Protein AF-A0ABF7RPR4-F1 (afdb_monomer_lite)

Structure (mmCIF, N/CA/C/O backbone):
data_AF-A0ABF7RPR4-F1
#
_entry.id   AF-A0ABF7RPR4-F1
#
loop_
_atom_site.group_PDB
_atom_site.id
_atom_site.type_symbol
_atom_site.label_atom_id
_atom_site.label_alt_id
_atom_site.label_comp_id
_atom_site.label_asym_id
_atom_site.label_entity_id
_atom_site.label_seq_id
_atom_site.pdbx_PDB_ins_code
_atom_site.Cartn_x
_atom_site.Cartn_y
_atom_site.Cartn_z
_atom_site.occupancy
_atom_site.B_iso_or_equiv
_atom_site.auth_seq_id
_atom_site.auth_comp_id
_atom_site.auth_asym_id
_atom_site.auth_atom_id
_atom_site.pdbx_PDB_model_num
ATOM 1 N N . MET A 1 1 ? -19.598 9.857 16.614 1.00 54.38 1 MET A N 1
ATOM 2 C CA . MET A 1 1 ? -19.803 9.428 15.206 1.00 54.38 1 MET A CA 1
ATOM 3 C C . MET A 1 1 ? -20.242 7.973 15.230 1.00 54.38 1 MET A C 1
ATOM 5 O O . MET A 1 1 ? -19.763 7.246 16.088 1.00 54.38 1 MET A O 1
ATOM 9 N N . GLY A 1 2 ? -21.170 7.541 14.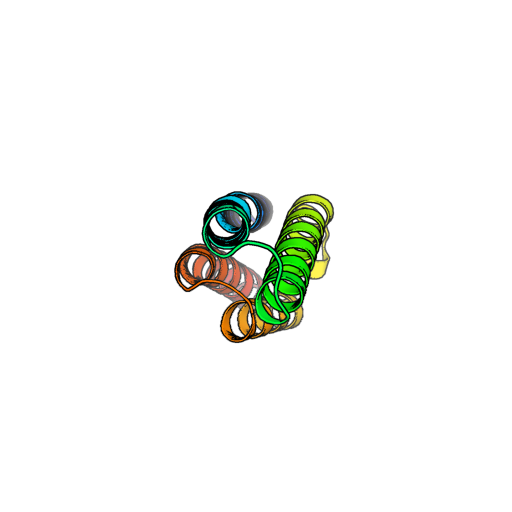373 1.00 65.50 2 GLY A N 1
ATOM 10 C CA . GLY A 1 2 ? -21.633 6.151 14.400 1.00 65.50 2 GLY A CA 1
ATOM 11 C C . GLY A 1 2 ? -20.562 5.189 13.873 1.00 65.50 2 GLY A C 1
ATOM 12 O O . GLY A 1 2 ? -19.798 5.535 12.974 1.00 65.50 2 GLY A O 1
ATOM 13 N N . ARG A 1 3 ? -20.527 3.943 14.366 1.00 65.50 3 ARG A N 1
ATOM 14 C CA . ARG A 1 3 ? -19.629 2.876 13.858 1.00 65.50 3 ARG A CA 1
ATOM 15 C C . ARG A 1 3 ? -19.691 2.707 12.333 1.00 65.50 3 ARG A C 1
ATOM 17 O O . ARG A 1 3 ? -18.690 2.384 11.698 1.00 65.50 3 ARG A O 1
ATOM 24 N N . GLN A 1 4 ? -20.868 2.920 11.745 1.00 73.50 4 GLN A N 1
ATOM 25 C CA . GLN A 1 4 ? -21.063 2.845 10.298 1.00 73.50 4 GLN A CA 1
ATOM 26 C C . GLN A 1 4 ? -20.387 3.998 9.539 1.00 73.50 4 GLN A C 1
ATOM 28 O O . GLN A 1 4 ? -19.922 3.783 8.420 1.00 73.50 4 GLN A O 1
ATOM 33 N N . ASP A 1 5 ? -20.264 5.184 10.142 1.00 79.00 5 ASP A N 1
ATOM 34 C CA . ASP A 1 5 ? -19.612 6.343 9.518 1.00 79.00 5 ASP A CA 1
ATOM 35 C C . ASP A 1 5 ? -18.101 6.126 9.405 1.00 79.00 5 ASP A C 1
ATOM 37 O O . ASP A 1 5 ? -17.503 6.393 8.362 1.00 79.00 5 ASP A O 1
ATOM 41 N N . TYR A 1 6 ? -17.486 5.558 10.447 1.00 76.75 6 TYR A N 1
ATOM 42 C CA . TYR A 1 6 ? -16.074 5.173 10.424 1.00 76.75 6 TYR A CA 1
ATOM 43 C C . TYR A 1 6 ? -15.796 4.054 9.422 1.00 76.75 6 TYR A C 1
ATOM 45 O O . TYR A 1 6 ? -14.819 4.135 8.684 1.00 76.75 6 TYR A O 1
ATOM 53 N N . ARG A 1 7 ? -16.672 3.043 9.322 1.00 79.06 7 ARG A N 1
ATOM 54 C CA . ARG A 1 7 ? -16.533 1.984 8.307 1.00 79.06 7 ARG A CA 1
ATOM 55 C C . ARG A 1 7 ? -16.544 2.570 6.893 1.00 79.06 7 ARG A C 1
ATOM 57 O O . ARG A 1 7 ? -15.677 2.232 6.093 1.00 79.06 7 ARG A O 1
ATOM 64 N N . LYS A 1 8 ? -17.468 3.495 6.604 1.00 83.75 8 LYS A N 1
ATOM 65 C CA . LYS A 1 8 ? -17.528 4.198 5.311 1.00 83.75 8 LYS A CA 1
ATOM 66 C C . LYS A 1 8 ? -16.270 5.029 5.048 1.00 83.75 8 LYS A C 1
ATOM 68 O O . LYS A 1 8 ? -15.754 4.980 3.935 1.00 83.75 8 LYS A O 1
ATOM 73 N N . LYS A 1 9 ? -15.747 5.738 6.056 1.00 83.56 9 LYS A N 1
ATOM 74 C CA . LYS A 1 9 ? -14.484 6.491 5.944 1.00 83.56 9 LYS A CA 1
ATOM 75 C C . LYS A 1 9 ? -13.291 5.586 5.648 1.00 83.56 9 LYS A C 1
ATOM 77 O O . LYS A 1 9 ? -12.547 5.864 4.714 1.00 83.56 9 LYS A O 1
ATOM 82 N N . ILE A 1 10 ? -13.137 4.487 6.385 1.00 84.50 10 ILE A N 1
ATOM 83 C CA . ILE A 1 10 ? -12.049 3.520 6.185 1.00 84.50 10 ILE A CA 1
ATOM 84 C C . ILE A 1 10 ? -12.110 2.951 4.762 1.00 84.50 10 ILE A C 1
ATOM 86 O O . ILE A 1 10 ? -11.117 3.011 4.040 1.00 84.50 10 ILE A O 1
ATOM 90 N N . THR A 1 11 ? -13.281 2.487 4.313 1.00 86.88 11 THR A N 1
ATOM 91 C CA . THR A 1 11 ? -13.471 1.985 2.942 1.00 86.88 11 THR A CA 1
ATOM 92 C C . THR A 1 11 ? -13.195 3.057 1.887 1.00 86.88 11 THR A C 1
ATOM 94 O O . THR A 1 11 ? -12.589 2.751 0.862 1.00 86.88 11 THR A O 1
ATOM 97 N N . PHE A 1 12 ? -13.598 4.309 2.121 1.00 88.25 12 PHE A N 1
ATOM 98 C CA . PHE A 1 12 ? -13.284 5.418 1.220 1.00 88.25 12 PHE A CA 1
ATOM 99 C C . PHE A 1 12 ? -11.770 5.612 1.081 1.00 88.25 12 PHE A C 1
ATOM 101 O O . PHE A 1 12 ? -11.266 5.634 -0.039 1.00 88.25 12 PHE A O 1
ATOM 108 N N . TRP A 1 13 ? -11.038 5.671 2.195 1.00 85.94 13 TRP A N 1
ATOM 109 C CA . TRP A 1 13 ? -9.583 5.829 2.186 1.00 85.94 13 TRP A CA 1
ATOM 110 C C . TRP A 1 13 ? -8.850 4.640 1.554 1.00 85.94 13 TRP A C 1
ATOM 112 O O . TRP A 1 13 ? -7.892 4.851 0.815 1.00 85.94 13 TRP A O 1
ATOM 122 N N . LEU A 1 14 ? -9.323 3.409 1.780 1.00 85.81 14 LEU A N 1
ATOM 123 C CA . LEU A 1 14 ? -8.807 2.196 1.127 1.00 85.81 14 LEU A CA 1
ATOM 124 C C . LEU A 1 14 ? -9.046 2.208 -0.384 1.00 85.81 14 LEU A C 1
ATOM 126 O O . LEU A 1 14 ? -8.155 1.884 -1.160 1.00 85.81 14 LEU A O 1
ATOM 130 N N . ARG A 1 15 ? -10.238 2.607 -0.835 1.00 87.56 15 ARG A N 1
ATOM 131 C CA . ARG A 1 15 ? -10.493 2.760 -2.273 1.00 87.56 15 ARG A CA 1
ATOM 132 C C . ARG A 1 15 ? -9.597 3.841 -2.852 1.00 87.56 15 ARG A C 1
ATOM 134 O O . ARG A 1 15 ? -8.956 3.608 -3.869 1.00 87.56 15 ARG A O 1
ATOM 141 N N . PHE A 1 16 ? -9.518 4.990 -2.191 1.00 87.94 16 PHE A N 1
ATOM 142 C CA . PHE A 1 16 ? -8.699 6.111 -2.632 1.00 87.94 16 PHE A CA 1
ATOM 143 C C . PHE A 1 16 ? -7.215 5.732 -2.741 1.00 87.94 16 PHE A C 1
ATOM 145 O O . PHE A 1 16 ? -6.580 6.061 -3.739 1.00 87.94 16 PHE A O 1
ATOM 152 N N . SER A 1 17 ? -6.676 4.971 -1.784 1.00 85.94 17 SER A N 1
ATOM 153 C CA . SER A 1 17 ? -5.302 4.464 -1.856 1.00 85.94 17 SER A CA 1
ATOM 154 C C . SER A 1 17 ? -5.104 3.454 -2.991 1.00 85.94 17 SER A C 1
ATOM 156 O O . SER A 1 17 ? -4.110 3.535 -3.708 1.00 85.94 17 SER A O 1
ATOM 158 N N . GLY A 1 18 ? -6.073 2.563 -3.216 1.00 84.69 18 GLY A N 1
ATOM 159 C CA . GLY A 1 18 ? -6.064 1.632 -4.342 1.00 84.69 18 GLY A CA 1
ATOM 160 C C . GLY A 1 18 ? -6.062 2.340 -5.702 1.00 84.69 18 GLY A C 1
ATOM 161 O O . GLY A 1 18 ? -5.288 1.975 -6.583 1.00 84.69 18 GLY A O 1
ATOM 162 N N . TRP A 1 19 ? -6.867 3.395 -5.868 1.00 86.38 19 TRP A N 1
ATOM 163 C CA . TRP A 1 19 ? -6.838 4.239 -7.070 1.00 86.38 19 TRP A CA 1
ATOM 164 C C . TRP A 1 19 ? -5.510 4.990 -7.207 1.00 86.38 19 TRP A C 1
ATOM 166 O O . TRP A 1 19 ? -4.979 5.102 -8.310 1.00 86.38 19 TRP A O 1
ATOM 176 N N . LEU A 1 20 ? -4.931 5.457 -6.099 1.00 86.62 20 LEU A N 1
ATOM 177 C CA . LEU A 1 20 ? -3.630 6.125 -6.109 1.00 86.62 20 LEU A CA 1
ATOM 178 C C . LEU A 1 20 ? -2.479 5.205 -6.514 1.00 86.62 20 LEU A C 1
ATOM 180 O O . LEU A 1 20 ? -1.502 5.722 -7.044 1.00 86.62 20 LEU A O 1
ATOM 184 N N . CYS A 1 21 ? -2.592 3.879 -6.361 1.00 83.81 21 CYS A N 1
ATOM 185 C CA . CYS A 1 21 ? -1.622 2.927 -6.921 1.00 83.81 21 CYS A CA 1
ATOM 186 C C . CYS A 1 21 ? -1.539 2.962 -8.456 1.00 83.81 21 CYS A C 1
ATOM 188 O O . CYS A 1 21 ? -0.519 2.557 -9.016 1.00 83.81 21 CYS A O 1
ATOM 190 N N . LEU A 1 22 ? -2.550 3.486 -9.156 1.00 83.88 22 LEU A N 1
ATOM 191 C CA . LEU A 1 22 ? -2.498 3.626 -10.614 1.00 83.88 22 LEU A CA 1
ATOM 192 C C . LEU A 1 22 ? -1.501 4.703 -11.062 1.00 83.88 22 LEU A C 1
ATOM 194 O O . LEU A 1 22 ? -0.930 4.583 -12.143 1.00 83.88 22 LEU A O 1
ATOM 198 N N . LEU A 1 23 ? -1.240 5.724 -10.236 1.00 85.19 23 LEU A N 1
ATOM 199 C CA . LEU A 1 23 ? -0.233 6.747 -10.536 1.00 85.19 23 LEU A CA 1
ATOM 200 C C . LEU A 1 23 ? 1.183 6.153 -10.633 1.00 85.19 23 LEU A C 1
ATOM 202 O O . LEU A 1 23 ? 1.783 6.275 -11.702 1.00 85.19 23 LEU A O 1
ATOM 206 N N . PRO A 1 24 ? 1.729 5.463 -9.610 1.00 82.31 24 PRO A N 1
ATOM 207 C CA . PRO A 1 24 ? 3.020 4.805 -9.739 1.00 82.31 24 PRO A CA 1
ATOM 208 C C . PRO A 1 24 ? 2.998 3.712 -10.809 1.00 82.31 24 PRO A C 1
ATOM 210 O O . PRO A 1 24 ? 3.968 3.612 -11.549 1.00 82.31 24 PRO A O 1
ATOM 213 N N . ALA A 1 25 ? 1.896 2.972 -10.993 1.00 85.31 25 ALA A N 1
ATOM 214 C CA . ALA A 1 25 ? 1.790 2.020 -12.104 1.00 85.31 25 ALA A CA 1
ATOM 215 C C . ALA A 1 25 ? 1.949 2.703 -13.478 1.00 85.31 25 ALA A C 1
ATOM 217 O O . ALA A 1 25 ? 2.651 2.187 -14.345 1.00 85.31 25 ALA A O 1
ATOM 218 N N . SER A 1 26 ? 1.364 3.890 -13.674 1.00 86.12 26 SER A N 1
ATOM 219 C CA . SER A 1 26 ? 1.514 4.660 -14.916 1.00 86.12 26 SER A CA 1
ATOM 220 C C . SER A 1 26 ? 2.939 5.192 -15.116 1.00 86.12 26 SER A C 1
ATOM 222 O O . SER A 1 26 ? 3.439 5.205 -16.242 1.00 86.12 26 SER A O 1
ATOM 224 N N . ILE A 1 27 ? 3.627 5.563 -14.029 1.00 85.88 27 ILE A N 1
ATOM 225 C CA . ILE A 1 27 ? 5.041 5.964 -14.055 1.00 85.88 27 ILE A CA 1
ATOM 226 C C . ILE A 1 27 ? 5.913 4.770 -14.451 1.00 85.88 27 ILE A C 1
ATOM 228 O O . ILE A 1 27 ? 6.739 4.901 -15.353 1.00 85.88 27 ILE A O 1
ATOM 232 N N . TRP A 1 28 ? 5.693 3.602 -13.842 1.00 83.56 28 TRP A N 1
ATOM 233 C CA . TRP A 1 28 ? 6.395 2.367 -14.193 1.00 83.56 28 TRP A CA 1
ATOM 234 C C . TRP A 1 28 ? 6.157 1.965 -15.648 1.00 83.56 28 TRP A C 1
ATOM 236 O O . TRP A 1 28 ? 7.107 1.610 -16.342 1.00 83.56 28 TRP A O 1
ATOM 246 N N . LEU A 1 29 ? 4.924 2.097 -16.147 1.00 86.00 29 LEU A N 1
ATOM 247 C CA . LEU A 1 29 ? 4.591 1.818 -17.545 1.00 86.00 29 LEU A CA 1
ATOM 248 C C . LEU A 1 29 ? 5.347 2.759 -18.490 1.00 86.00 29 LEU A C 1
ATOM 250 O O . LEU A 1 29 ? 5.897 2.328 -19.503 1.00 86.00 29 LEU A O 1
ATOM 254 N N . ARG A 1 30 ? 5.405 4.049 -18.148 1.00 86.75 30 ARG A N 1
ATOM 255 C CA . ARG A 1 30 ? 6.129 5.047 -18.938 1.00 86.75 30 ARG A CA 1
ATOM 256 C C . ARG A 1 30 ? 7.638 4.800 -18.914 1.00 86.75 30 ARG A C 1
ATOM 258 O O . ARG A 1 30 ? 8.279 4.910 -19.953 1.00 86.75 30 ARG A O 1
ATOM 265 N N . LEU A 1 31 ? 8.200 4.432 -17.763 1.00 83.56 31 LEU A N 1
ATOM 266 C CA . LEU A 1 31 ? 9.608 4.042 -17.641 1.00 83.56 31 LEU A CA 1
ATOM 267 C C . LEU A 1 31 ? 9.919 2.790 -18.464 1.00 83.56 31 LEU A C 1
ATOM 269 O O . LEU A 1 31 ? 10.927 2.767 -19.164 1.00 83.56 31 LEU A O 1
ATOM 273 N N . TYR A 1 32 ? 9.034 1.792 -18.446 1.00 84.19 32 TYR A N 1
ATOM 274 C CA . TYR A 1 32 ? 9.158 0.591 -19.271 1.00 84.19 32 TYR A CA 1
ATOM 275 C C . TYR A 1 32 ? 9.212 0.928 -20.768 1.00 84.19 32 TYR A C 1
ATOM 277 O O . TYR A 1 32 ? 10.079 0.431 -21.485 1.00 84.19 32 TYR A O 1
ATOM 285 N N . GLN A 1 33 ? 8.332 1.823 -21.231 1.00 84.69 33 GLN A N 1
ATOM 286 C CA . GLN A 1 33 ? 8.317 2.286 -22.623 1.00 84.69 33 GLN A CA 1
ATOM 287 C C . GLN A 1 33 ? 9.580 3.073 -23.011 1.00 84.69 33 GLN A C 1
ATOM 289 O O . GLN A 1 33 ? 10.008 2.992 -24.158 1.00 84.69 33 GLN A O 1
ATOM 294 N N . LEU A 1 34 ? 10.176 3.825 -22.077 1.00 84.44 34 LEU A N 1
ATOM 295 C CA . LEU A 1 34 ? 11.371 4.642 -22.327 1.00 84.44 34 LEU A CA 1
ATOM 296 C C . LEU A 1 34 ? 12.681 3.842 -22.297 1.00 84.44 34 LEU A C 1
ATOM 298 O O . LEU A 1 34 ? 13.604 4.172 -23.035 1.00 84.44 34 LEU A O 1
ATOM 302 N N . ILE A 1 35 ? 12.785 2.826 -21.436 1.00 79.00 35 ILE A N 1
ATOM 303 C CA . ILE A 1 35 ? 14.035 2.080 -21.212 1.00 79.00 35 ILE A CA 1
ATOM 304 C C . ILE A 1 35 ? 14.271 1.006 -22.288 1.00 79.00 35 ILE A C 1
ATOM 306 O O . ILE A 1 35 ? 15.422 0.694 -22.585 1.00 79.00 35 ILE A O 1
ATOM 310 N N . GLY A 1 36 ? 13.217 0.483 -22.928 1.00 67.94 36 GLY A N 1
ATOM 311 C CA . GLY A 1 36 ? 13.353 -0.519 -23.994 1.00 67.94 36 GLY A CA 1
ATOM 312 C C . GLY A 1 36 ? 13.917 -1.872 -23.523 1.00 67.94 36 GLY A C 1
ATOM 313 O O . GLY A 1 36 ? 14.145 -2.091 -22.335 1.00 67.94 36 GLY A O 1
ATOM 314 N N . GLN A 1 37 ? 14.091 -2.823 -24.457 1.00 62.47 37 GLN A N 1
ATOM 315 C CA . GLN A 1 37 ? 14.455 -4.220 -24.160 1.00 62.47 37 GLN A CA 1
ATOM 316 C C . GLN A 1 37 ? 15.830 -4.339 -23.477 1.00 62.47 37 GLN A C 1
ATOM 318 O O . GLN A 1 37 ? 16.872 -4.121 -24.087 1.00 62.47 37 GLN A O 1
ATOM 323 N N . GLY A 1 38 ? 15.820 -4.753 -22.209 1.00 69.88 38 GLY A N 1
ATOM 324 C CA . GLY A 1 38 ? 17.006 -5.038 -21.402 1.00 69.88 38 GLY A CA 1
ATOM 325 C C . GLY A 1 38 ? 16.627 -5.702 -20.075 1.00 69.88 38 GLY A C 1
ATOM 326 O O . GLY A 1 38 ? 15.448 -5.797 -19.737 1.00 69.88 38 GLY A O 1
ATOM 327 N N . ALA A 1 39 ? 17.612 -6.149 -19.292 1.00 73.06 39 ALA A N 1
ATOM 328 C CA . ALA A 1 39 ? 17.371 -6.801 -17.996 1.00 73.06 39 ALA A CA 1
ATOM 329 C C . ALA A 1 39 ? 16.562 -5.921 -17.014 1.00 73.06 39 ALA A C 1
ATOM 331 O O . ALA A 1 39 ? 15.736 -6.430 -16.259 1.00 73.06 39 ALA A O 1
ATOM 332 N N . LEU A 1 40 ? 16.733 -4.596 -17.090 1.00 73.50 40 LEU A N 1
ATOM 333 C CA . LEU A 1 40 ? 15.980 -3.609 -16.304 1.00 73.50 40 LEU A CA 1
ATOM 334 C C . LEU A 1 40 ? 14.496 -3.523 -16.699 1.00 73.50 40 LEU A C 1
ATOM 336 O O . LEU A 1 40 ? 13.656 -3.158 -15.884 1.00 73.50 40 LEU A O 1
ATOM 340 N N . ALA A 1 41 ? 14.141 -3.881 -17.934 1.00 78.25 41 ALA A N 1
ATOM 341 C CA . ALA A 1 41 ? 12.751 -3.869 -18.376 1.00 78.25 41 ALA A CA 1
ATOM 342 C C . ALA A 1 41 ? 11.936 -4.979 -17.697 1.00 78.25 41 ALA A C 1
ATOM 344 O O . ALA A 1 41 ? 10.774 -4.769 -17.361 1.00 78.25 41 ALA A O 1
ATOM 345 N N . TYR A 1 42 ? 12.551 -6.141 -17.444 1.00 81.06 42 TYR A N 1
ATOM 346 C CA . TYR A 1 42 ? 11.900 -7.252 -16.746 1.00 81.06 42 TYR A CA 1
ATOM 347 C C . TYR A 1 42 ? 11.644 -6.942 -15.268 1.00 81.06 42 TYR A C 1
ATOM 349 O O . TYR A 1 42 ? 10.582 -7.291 -14.756 1.00 81.06 42 TYR A O 1
ATOM 357 N N . THR A 1 43 ? 12.568 -6.251 -14.590 1.00 80.94 43 THR A N 1
ATOM 358 C CA . THR A 1 43 ? 12.367 -5.840 -13.190 1.00 80.94 43 THR A CA 1
ATOM 359 C C . THR A 1 43 ? 11.276 -4.777 -13.071 1.00 80.94 43 THR A C 1
ATOM 361 O O . THR A 1 43 ? 10.400 -4.902 -12.220 1.00 80.94 43 THR A O 1
ATOM 364 N N . ILE A 1 44 ? 11.252 -3.793 -13.978 1.00 82.38 44 ILE A N 1
ATOM 365 C CA . ILE A 1 44 ? 10.191 -2.772 -14.039 1.00 82.38 44 ILE A CA 1
ATOM 366 C C . ILE A 1 44 ? 8.825 -3.403 -14.324 1.00 82.38 44 ILE A C 1
ATOM 368 O O . ILE A 1 44 ? 7.826 -3.022 -13.718 1.00 82.38 44 ILE A O 1
ATOM 372 N N . LEU A 1 45 ? 8.769 -4.375 -15.235 1.00 84.69 45 LEU A N 1
ATOM 373 C CA . LEU A 1 45 ? 7.532 -5.081 -15.557 1.00 84.69 45 LEU A CA 1
ATOM 374 C C . LEU A 1 45 ? 7.039 -5.916 -14.365 1.00 84.69 45 LEU A C 1
ATOM 376 O O . LEU A 1 45 ? 5.838 -5.950 -14.104 1.00 84.69 45 LEU A O 1
ATOM 380 N N . GLY A 1 46 ? 7.955 -6.520 -13.602 1.00 86.81 46 GLY A N 1
ATOM 381 C CA . GLY A 1 46 ? 7.643 -7.195 -12.340 1.00 86.81 46 GLY A CA 1
ATOM 382 C C . GLY A 1 46 ? 7.022 -6.255 -11.302 1.00 86.81 46 GLY A C 1
ATOM 383 O O . GLY A 1 46 ? 5.939 -6.544 -10.793 1.00 86.81 46 GLY A O 1
ATOM 384 N N . GLU A 1 47 ? 7.651 -5.105 -11.049 1.00 83.50 47 GLU A N 1
ATOM 385 C CA . GLU A 1 47 ? 7.133 -4.064 -10.141 1.00 83.50 47 GLU A CA 1
ATOM 386 C C . GLU A 1 47 ? 5.774 -3.513 -10.601 1.00 83.50 47 GLU A C 1
ATOM 388 O O . GLU A 1 47 ? 4.862 -3.297 -9.797 1.00 83.50 47 GLU A O 1
ATOM 393 N N . LEU A 1 48 ? 5.590 -3.343 -11.912 1.00 87.12 48 LEU A N 1
ATOM 394 C CA . LEU A 1 48 ? 4.328 -2.899 -12.499 1.00 87.12 48 LEU A CA 1
ATOM 395 C C . LEU A 1 48 ? 3.198 -3.909 -12.261 1.00 87.12 48 LEU A C 1
ATOM 397 O O . LEU A 1 48 ? 2.112 -3.522 -11.822 1.00 87.12 48 LEU A O 1
ATOM 401 N N . ILE A 1 49 ? 3.446 -5.197 -12.518 1.00 90.00 49 ILE A N 1
ATOM 402 C CA . ILE A 1 49 ? 2.466 -6.262 -12.268 1.00 90.00 49 ILE A CA 1
ATOM 403 C C . ILE A 1 49 ? 2.147 -6.342 -10.777 1.00 90.00 49 ILE A C 1
ATOM 405 O O . ILE A 1 49 ? 0.973 -6.405 -10.407 1.00 90.00 49 ILE A O 1
ATOM 409 N N . PHE A 1 50 ? 3.168 -6.300 -9.918 1.00 88.06 50 PHE A N 1
ATOM 410 C CA . PHE A 1 50 ? 2.980 -6.309 -8.472 1.00 88.06 50 PHE A CA 1
ATOM 411 C C . PHE A 1 50 ? 2.099 -5.138 -8.017 1.00 88.06 50 PHE A C 1
ATOM 413 O O . PHE A 1 50 ? 1.113 -5.352 -7.312 1.00 88.06 50 PHE A O 1
ATOM 420 N N . THR A 1 51 ? 2.385 -3.920 -8.484 1.00 87.00 51 THR A N 1
ATOM 421 C CA . THR A 1 51 ? 1.610 -2.714 -8.148 1.00 87.00 51 THR A CA 1
ATOM 422 C C . THR A 1 51 ? 0.152 -2.831 -8.603 1.00 87.00 51 THR A C 1
ATOM 424 O O . THR A 1 51 ? -0.756 -2.461 -7.857 1.00 87.00 51 THR A O 1
ATOM 427 N N . LEU A 1 52 ? -0.097 -3.382 -9.797 1.00 89.25 52 LEU A N 1
ATOM 428 C CA . LEU A 1 52 ? -1.451 -3.613 -10.315 1.00 89.25 52 LEU A CA 1
ATOM 429 C C . LEU A 1 52 ? -2.220 -4.649 -9.491 1.00 89.25 52 LEU A C 1
ATOM 431 O O . LEU A 1 52 ? -3.374 -4.411 -9.133 1.00 89.25 52 LEU A O 1
ATOM 435 N N . LEU A 1 53 ? -1.587 -5.776 -9.160 1.00 90.62 53 LEU A N 1
ATOM 436 C CA . LEU A 1 53 ? -2.192 -6.806 -8.315 1.00 90.62 53 LEU A 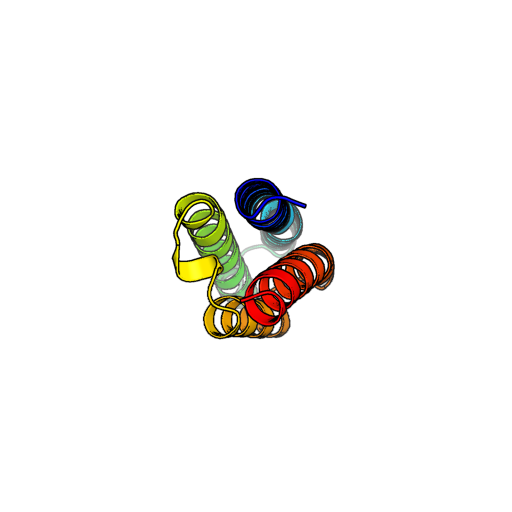CA 1
ATOM 437 C C . LEU A 1 53 ? -2.467 -6.274 -6.909 1.00 90.62 53 LEU A C 1
ATOM 439 O O . LEU A 1 53 ? -3.532 -6.536 -6.353 1.00 90.62 53 LEU A O 1
ATOM 443 N N . PHE A 1 54 ? -1.550 -5.484 -6.354 1.00 87.81 54 PHE A N 1
ATOM 444 C CA . PHE A 1 54 ? -1.715 -4.840 -5.057 1.00 87.81 54 PHE A CA 1
ATOM 445 C C . PHE A 1 54 ? -2.882 -3.844 -5.061 1.00 87.81 54 PHE A C 1
ATOM 447 O O . PHE A 1 54 ? -3.725 -3.877 -4.163 1.00 87.81 54 PHE A O 1
ATOM 454 N N . ALA A 1 55 ? -2.988 -3.012 -6.101 1.00 88.62 55 ALA A N 1
ATOM 455 C CA . ALA A 1 55 ? -4.117 -2.106 -6.291 1.00 88.62 55 ALA A CA 1
ATOM 456 C C . ALA A 1 55 ? -5.440 -2.880 -6.378 1.00 88.62 55 ALA A C 1
ATOM 458 O O . ALA A 1 55 ? -6.368 -2.612 -5.615 1.00 88.62 55 ALA A O 1
ATOM 459 N N . ALA A 1 56 ? -5.511 -3.887 -7.253 1.00 90.38 56 ALA A N 1
ATOM 460 C CA . ALA A 1 56 ? -6.695 -4.725 -7.419 1.00 90.38 56 ALA A CA 1
ATOM 461 C C . ALA A 1 56 ? -7.087 -5.420 -6.110 1.00 90.38 56 ALA A C 1
ATOM 463 O O . ALA A 1 56 ? -8.261 -5.436 -5.741 1.00 90.38 56 ALA A O 1
ATOM 464 N N . TYR A 1 57 ? -6.113 -5.937 -5.362 1.00 90.06 57 TYR A N 1
ATOM 465 C CA . TYR A 1 57 ? -6.330 -6.539 -4.054 1.00 90.06 57 TYR A CA 1
ATOM 466 C C . TYR A 1 57 ? -6.921 -5.542 -3.048 1.00 90.06 57 TYR A C 1
ATOM 468 O O . TYR A 1 57 ? -7.915 -5.858 -2.392 1.00 90.06 57 TYR A O 1
ATOM 476 N N . ILE A 1 58 ? -6.376 -4.326 -2.946 1.00 87.38 58 ILE A N 1
ATOM 477 C CA . ILE A 1 58 ? -6.924 -3.284 -2.063 1.00 87.38 58 ILE A CA 1
ATOM 478 C C . ILE A 1 58 ? -8.355 -2.919 -2.474 1.00 87.38 58 ILE A C 1
ATOM 480 O O . ILE A 1 58 ? -9.241 -2.896 -1.621 1.00 87.38 58 ILE A O 1
ATOM 484 N N . LEU A 1 59 ? -8.603 -2.671 -3.765 1.00 87.94 59 LEU A N 1
ATOM 485 C CA . LEU A 1 59 ? -9.926 -2.281 -4.261 1.00 87.94 59 LEU A CA 1
ATOM 486 C C . LEU A 1 59 ? -10.976 -3.373 -4.026 1.00 87.94 59 LEU A C 1
ATOM 488 O O . LEU A 1 59 ? -12.064 -3.078 -3.530 1.00 87.94 59 LEU A O 1
ATOM 492 N N . THR A 1 60 ? -10.651 -4.625 -4.354 1.00 89.06 60 THR A N 1
ATOM 493 C CA . THR A 1 60 ? -11.570 -5.768 -4.209 1.00 89.06 60 THR A CA 1
ATOM 494 C C . THR A 1 60 ? -11.854 -6.098 -2.752 1.00 89.06 60 THR A C 1
ATOM 496 O O . THR A 1 60 ? -12.967 -6.490 -2.411 1.00 89.06 60 THR A O 1
ATOM 499 N N . THR A 1 61 ? -10.878 -5.904 -1.866 1.00 87.94 61 THR A N 1
ATOM 500 C CA . THR A 1 61 ? -11.052 -6.193 -0.441 1.00 87.94 61 THR A CA 1
ATOM 501 C C . THR A 1 61 ? -11.523 -4.989 0.371 1.00 87.94 61 THR A C 1
ATOM 503 O O . THR A 1 61 ? -11.756 -5.160 1.562 1.00 87.94 61 THR A O 1
ATOM 506 N N . ALA A 1 62 ? -11.706 -3.799 -0.212 1.00 85.62 62 ALA A N 1
ATOM 507 C CA . ALA A 1 62 ? -11.975 -2.552 0.521 1.00 85.62 62 ALA A CA 1
ATOM 508 C C . ALA A 1 62 ? -13.229 -2.574 1.424 1.00 85.62 62 ALA A C 1
ATOM 510 O O . ALA A 1 62 ? -13.302 -1.817 2.395 1.00 85.62 62 ALA A O 1
ATOM 511 N N . GLU A 1 63 ? -14.216 -3.425 1.128 1.00 84.69 63 GLU A N 1
ATOM 512 C CA . GLU A 1 63 ? -15.434 -3.592 1.946 1.00 84.69 63 GLU A CA 1
ATOM 513 C C . GLU A 1 63 ? -15.329 -4.715 2.993 1.00 84.69 63 GLU A C 1
ATOM 515 O O . GLU A 1 63 ? -16.235 -4.907 3.805 1.00 84.69 63 GLU A O 1
ATOM 520 N N . SER A 1 64 ? -14.223 -5.460 3.002 1.00 86.19 64 SER A N 1
ATOM 521 C CA . SER A 1 64 ? -14.024 -6.591 3.903 1.00 86.19 64 SER A CA 1
ATOM 522 C C . SER A 1 64 ? -13.819 -6.146 5.353 1.00 86.19 64 SER A C 1
ATOM 524 O O . SER A 1 64 ? -13.072 -5.213 5.655 1.00 86.19 64 SER A O 1
ATOM 526 N N . GLU A 1 65 ? -14.400 -6.906 6.283 1.00 83.75 65 GLU A N 1
ATOM 527 C CA . GLU A 1 65 ? -14.238 -6.724 7.732 1.00 83.75 65 GLU A CA 1
ATOM 528 C C . GLU A 1 65 ? -12.795 -6.821 8.219 1.00 83.75 65 GLU A C 1
ATOM 530 O O . GLU A 1 65 ? -12.465 -6.330 9.300 1.00 83.75 65 GLU A O 1
ATOM 535 N N . ARG A 1 66 ? -11.907 -7.406 7.412 1.00 83.19 66 ARG A N 1
ATOM 536 C CA . ARG A 1 66 ? -10.485 -7.525 7.734 1.00 83.19 66 ARG A CA 1
ATOM 537 C C . ARG A 1 66 ? -9.821 -6.175 8.009 1.00 83.19 66 ARG A C 1
ATOM 539 O O . ARG A 1 66 ? -8.877 -6.142 8.794 1.00 83.19 66 ARG A O 1
ATOM 546 N N . TRP A 1 67 ? -10.301 -5.098 7.386 1.00 83.94 67 TRP A N 1
ATOM 547 C CA . TRP A 1 67 ? -9.739 -3.752 7.514 1.00 83.94 67 TRP A CA 1
ATOM 548 C C . TRP A 1 67 ? -10.216 -3.009 8.761 1.00 83.94 67 TRP A C 1
ATOM 550 O O . TRP A 1 67 ? -9.674 -1.964 9.089 1.00 83.94 67 TRP A O 1
ATOM 560 N N . LEU A 1 68 ? -11.181 -3.561 9.499 1.00 81.19 68 LEU A N 1
ATOM 561 C CA . LEU A 1 68 ? -11.576 -3.044 10.812 1.00 81.19 68 LEU A CA 1
ATOM 562 C C . LEU A 1 68 ? -10.608 -3.470 11.924 1.00 81.19 68 LEU A C 1
ATOM 564 O O . LEU A 1 68 ? -10.718 -2.999 13.057 1.00 81.19 68 LEU A O 1
ATOM 568 N N . LYS A 1 69 ? -9.674 -4.380 11.616 1.00 86.00 69 LYS A N 1
ATOM 569 C CA . LYS A 1 69 ? -8.608 -4.793 12.528 1.00 86.00 69 LYS A CA 1
ATOM 570 C C . LYS A 1 69 ? -7.364 -3.932 12.280 1.00 86.00 69 LYS A C 1
ATOM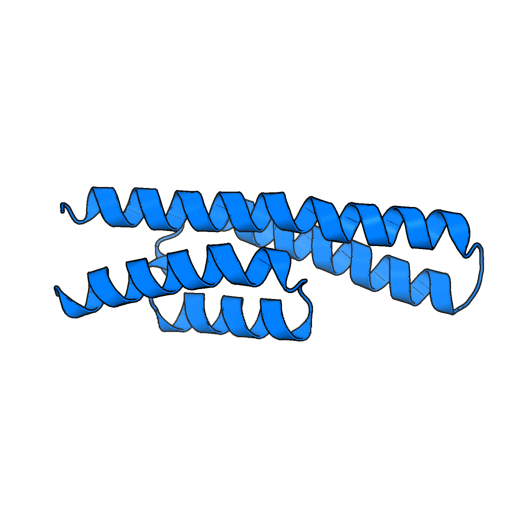 572 O O . LYS A 1 69 ? -6.817 -3.983 11.173 1.00 86.00 69 LYS A O 1
ATOM 577 N N . PRO A 1 70 ? -6.849 -3.223 13.299 1.00 83.25 70 PRO A N 1
ATOM 578 C CA . PRO A 1 70 ? -5.733 -2.298 13.133 1.00 83.25 70 PRO A CA 1
ATOM 579 C C . PRO A 1 70 ? -4.455 -3.031 12.713 1.00 83.25 70 PRO A C 1
ATOM 581 O O . PRO A 1 70 ? -3.699 -2.512 11.902 1.00 83.25 70 PRO A O 1
ATOM 584 N N . THR A 1 71 ? -4.255 -4.276 13.161 1.00 85.50 71 THR A N 1
ATOM 585 C CA . THR A 1 71 ? -3.112 -5.121 12.775 1.00 85.50 71 THR A CA 1
ATOM 586 C C . THR A 1 71 ? -3.033 -5.351 11.265 1.00 85.50 71 THR A C 1
ATOM 588 O O . THR A 1 71 ? -1.966 -5.220 10.677 1.00 85.50 71 THR A O 1
ATOM 591 N N . ASN A 1 72 ? -4.160 -5.649 10.612 1.00 86.81 72 ASN A N 1
ATOM 592 C CA . ASN A 1 72 ? -4.182 -5.913 9.170 1.00 86.81 72 ASN A CA 1
ATOM 593 C C . ASN A 1 72 ? -3.899 -4.647 8.364 1.00 86.81 72 ASN A C 1
ATOM 595 O O . ASN A 1 72 ? -3.212 -4.695 7.345 1.00 86.81 72 ASN A O 1
ATOM 599 N N . LEU A 1 73 ? -4.433 -3.519 8.828 1.00 86.06 73 LEU A N 1
ATOM 600 C CA . LEU A 1 73 ? -4.245 -2.235 8.170 1.00 86.06 73 LEU A CA 1
ATOM 601 C C . LEU A 1 73 ? -2.812 -1.721 8.376 1.00 86.06 73 LEU A C 1
ATOM 603 O O . LEU A 1 73 ? -2.224 -1.188 7.442 1.00 86.06 73 LEU A O 1
ATOM 607 N N . PHE A 1 74 ? -2.206 -1.996 9.534 1.00 84.62 74 PHE A N 1
ATOM 608 C CA . PHE A 1 74 ? -0.784 -1.760 9.785 1.00 84.62 74 PHE A CA 1
ATOM 609 C C . PHE A 1 74 ? 0.117 -2.594 8.867 1.00 84.62 74 PHE A C 1
ATOM 611 O O . PHE A 1 74 ? 1.040 -2.050 8.269 1.00 84.62 74 PHE A O 1
ATOM 618 N N . ILE A 1 75 ? -0.175 -3.889 8.685 1.00 86.56 75 ILE A N 1
ATOM 619 C CA . ILE A 1 75 ? 0.562 -4.747 7.740 1.00 86.56 75 ILE A CA 1
ATOM 620 C C . ILE A 1 75 ? 0.484 -4.174 6.318 1.00 86.56 75 ILE A C 1
ATOM 622 O O . ILE A 1 75 ? 1.502 -4.089 5.635 1.00 86.56 75 ILE A O 1
ATOM 626 N N . LEU A 1 76 ? -0.699 -3.730 5.881 1.00 86.19 76 LEU A N 1
ATOM 627 C CA . LEU A 1 76 ? -0.864 -3.090 4.572 1.00 86.19 76 LEU A CA 1
ATOM 628 C C . LEU A 1 76 ? -0.031 -1.803 4.455 1.00 86.19 76 LEU A C 1
ATOM 630 O O . LEU A 1 76 ? 0.560 -1.542 3.408 1.00 86.19 76 LEU A O 1
ATOM 634 N N . LEU A 1 77 ? 0.046 -1.029 5.537 1.00 85.81 77 LEU A N 1
ATOM 635 C CA . LEU A 1 77 ? 0.862 0.180 5.641 1.00 85.81 77 LEU A CA 1
ATOM 636 C C . LEU A 1 77 ? 2.349 -0.138 5.465 1.00 85.81 77 LEU A C 1
ATOM 638 O O . LEU A 1 77 ? 3.007 0.485 4.639 1.00 85.81 77 LEU A O 1
ATOM 642 N N . VAL A 1 78 ? 2.853 -1.163 6.155 1.00 84.88 78 VAL A N 1
ATOM 643 C CA . VAL A 1 78 ? 4.245 -1.623 6.029 1.00 84.88 78 VAL A CA 1
ATOM 644 C C . VAL A 1 78 ? 4.549 -2.113 4.610 1.00 84.88 78 VAL A C 1
ATOM 646 O O . VAL A 1 78 ? 5.567 -1.726 4.043 1.00 84.88 78 VAL A O 1
ATOM 649 N N . ILE A 1 79 ? 3.657 -2.900 3.997 1.00 83.44 79 ILE A N 1
ATOM 650 C CA . ILE A 1 79 ? 3.823 -3.354 2.603 1.00 83.44 79 ILE A CA 1
ATOM 651 C C . ILE A 1 79 ? 3.873 -2.155 1.646 1.00 83.44 79 ILE A C 1
ATOM 653 O O . ILE A 1 79 ? 4.713 -2.110 0.751 1.00 83.44 79 ILE A O 1
ATOM 657 N N . THR A 1 80 ? 3.021 -1.153 1.871 1.00 82.88 80 THR A N 1
ATOM 658 C CA . THR A 1 80 ? 2.995 0.082 1.072 1.00 82.88 80 THR A CA 1
ATOM 659 C C . THR A 1 80 ? 4.252 0.933 1.276 1.00 82.88 80 THR A C 1
ATOM 661 O O . THR A 1 80 ? 4.642 1.643 0.363 1.00 82.88 80 THR A O 1
ATOM 664 N N . ILE A 1 81 ? 4.919 0.868 2.430 1.00 80.75 81 ILE A N 1
ATOM 665 C CA . ILE A 1 81 ? 6.209 1.551 2.642 1.00 80.75 81 ILE A CA 1
ATOM 666 C C . ILE A 1 81 ? 7.338 0.840 1.891 1.00 80.75 81 ILE A C 1
ATOM 668 O O . ILE A 1 81 ? 8.211 1.499 1.339 1.00 80.75 81 ILE A O 1
ATOM 672 N N . LEU A 1 82 ? 7.333 -0.495 1.891 1.00 75.62 82 LEU A N 1
ATOM 673 C CA . LEU A 1 82 ? 8.396 -1.294 1.280 1.00 75.62 82 LEU A CA 1
ATOM 674 C C . LEU A 1 82 ? 8.327 -1.307 -0.252 1.00 75.62 82 LEU A C 1
ATOM 676 O O . LEU A 1 82 ? 9.363 -1.244 -0.902 1.00 75.62 82 LEU A O 1
ATOM 680 N N . PHE A 1 83 ? 7.117 -1.392 -0.808 1.00 66.94 83 PHE A N 1
ATOM 681 C CA . PHE A 1 83 ? 6.893 -1.582 -2.249 1.00 66.94 83 PHE A CA 1
ATOM 682 C C . PHE A 1 83 ? 6.026 -0.491 -2.886 1.00 66.94 83 PHE A C 1
ATOM 684 O O . PHE A 1 83 ? 5.921 -0.394 -4.105 1.00 66.94 83 PHE A O 1
ATOM 691 N N . GLY A 1 84 ? 5.347 0.314 -2.072 1.00 66.62 84 GLY A N 1
ATOM 692 C CA . GLY A 1 84 ? 4.464 1.370 -2.544 1.00 66.62 84 GLY A CA 1
ATOM 693 C C . GLY A 1 84 ? 5.149 2.733 -2.599 1.00 66.62 84 GLY 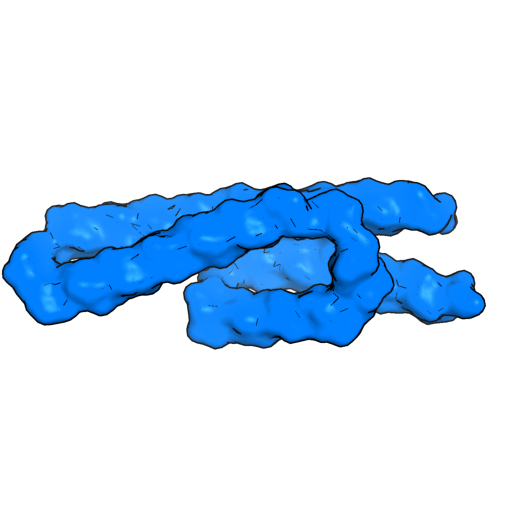A C 1
ATOM 694 O O . GLY A 1 84 ? 6.260 2.959 -2.130 1.00 66.62 84 GLY A O 1
ATOM 695 N N . SER A 1 85 ? 4.442 3.683 -3.195 1.00 71.38 85 SER A N 1
ATOM 696 C CA . SER A 1 85 ? 4.863 5.078 -3.279 1.00 71.38 85 SER A CA 1
ATOM 697 C C . SER A 1 85 ? 4.414 5.864 -2.042 1.00 71.38 85 SER A C 1
ATOM 699 O O . SER A 1 85 ? 3.312 5.645 -1.533 1.00 71.38 85 SER A O 1
ATOM 701 N N . PHE A 1 86 ? 5.209 6.855 -1.613 1.00 72.06 86 PHE A N 1
ATOM 702 C CA . PHE A 1 86 ? 4.876 7.773 -0.506 1.00 72.06 86 PHE A CA 1
ATOM 703 C C . PHE A 1 86 ? 3.492 8.428 -0.650 1.00 72.06 86 PHE A C 1
ATOM 705 O O . PHE A 1 86 ? 2.843 8.748 0.343 1.00 72.06 86 PHE A O 1
ATOM 712 N N . ILE A 1 87 ? 3.011 8.587 -1.883 1.00 74.62 87 ILE A N 1
ATOM 713 C CA . ILE A 1 87 ? 1.697 9.162 -2.192 1.00 74.62 87 ILE A CA 1
ATOM 714 C C . ILE A 1 87 ? 0.552 8.282 -1.652 1.00 74.62 87 ILE A C 1
ATOM 716 O O . ILE A 1 87 ? -0.457 8.800 -1.178 1.00 74.62 87 ILE A O 1
ATOM 720 N N . ILE A 1 88 ? 0.713 6.955 -1.673 1.00 77.69 88 ILE A N 1
ATOM 721 C CA . ILE A 1 88 ? -0.294 5.985 -1.205 1.00 77.69 88 ILE A CA 1
ATOM 722 C C . ILE A 1 88 ? -0.269 5.876 0.329 1.00 77.69 88 ILE A C 1
ATOM 724 O O . ILE A 1 88 ? -1.265 5.505 0.951 1.00 77.69 88 ILE A O 1
ATOM 728 N N . LEU A 1 89 ? 0.848 6.256 0.955 1.00 79.62 89 LEU A N 1
ATOM 729 C CA . LEU A 1 89 ? 1.029 6.205 2.402 1.00 79.62 89 LEU A CA 1
ATOM 730 C C . LEU A 1 89 ? 0.052 7.121 3.145 1.00 79.62 89 LEU A C 1
ATOM 732 O O . LEU A 1 89 ? -0.535 6.724 4.148 1.00 79.62 89 LEU A O 1
ATOM 736 N N . ILE A 1 90 ? -0.141 8.339 2.635 1.00 83.25 90 ILE A N 1
ATOM 737 C CA . ILE A 1 90 ? -0.980 9.372 3.254 1.00 83.25 90 ILE A CA 1
ATOM 738 C C . ILE A 1 90 ? -2.414 8.866 3.500 1.00 83.25 90 ILE A C 1
ATOM 740 O O . ILE A 1 90 ? -2.835 8.834 4.659 1.00 83.25 90 ILE A O 1
ATOM 744 N N . PRO A 1 91 ? -3.176 8.429 2.476 1.00 82.06 91 PRO A N 1
ATOM 745 C CA . PRO A 1 91 ? -4.538 7.939 2.682 1.00 82.06 91 PRO A CA 1
ATOM 746 C C . PRO A 1 91 ? -4.597 6.666 3.534 1.00 82.06 91 PRO A C 1
ATOM 748 O O . PRO A 1 91 ? -5.548 6.488 4.294 1.00 82.06 91 PRO A O 1
ATOM 751 N N . LEU A 1 92 ? -3.575 5.806 3.480 1.00 83.06 92 LEU A N 1
ATOM 752 C CA . LEU A 1 92 ? -3.502 4.623 4.340 1.00 83.06 92 LEU A CA 1
ATOM 753 C C . LEU A 1 92 ? -3.310 4.982 5.819 1.00 83.06 92 LEU A C 1
ATOM 755 O O . LEU A 1 92 ? -3.923 4.359 6.685 1.00 83.06 92 LEU A O 1
ATOM 759 N N . CYS A 1 93 ? -2.505 6.002 6.120 1.00 83.19 93 CYS A N 1
ATOM 760 C CA . CYS A 1 93 ? -2.347 6.525 7.476 1.00 83.19 93 CYS A CA 1
ATOM 761 C C . CYS A 1 93 ? -3.668 7.074 8.025 1.00 83.19 93 CYS A C 1
ATOM 763 O O . CYS A 1 93 ? -3.990 6.830 9.190 1.00 83.19 93 CYS A O 1
ATOM 765 N N . PHE A 1 94 ? -4.462 7.758 7.195 1.00 83.50 94 PHE A N 1
ATOM 766 C CA . PHE A 1 94 ? -5.805 8.190 7.589 1.00 83.50 94 PHE A CA 1
ATOM 767 C C . PHE A 1 94 ? -6.727 6.999 7.868 1.00 83.50 94 PHE A C 1
ATOM 769 O O . PHE A 1 94 ? -7.352 6.962 8.929 1.00 83.50 94 PHE A O 1
ATOM 776 N N . ALA A 1 95 ? -6.739 5.986 6.993 1.00 84.25 95 ALA A N 1
ATOM 777 C CA . ALA A 1 95 ? -7.498 4.753 7.215 1.00 84.25 95 ALA A CA 1
ATOM 778 C C . ALA A 1 95 ? -7.092 4.041 8.520 1.00 84.25 95 ALA A C 1
ATOM 780 O O . ALA A 1 95 ? -7.951 3.563 9.262 1.00 84.25 95 ALA A O 1
ATOM 781 N N . TYR A 1 96 ? -5.794 4.005 8.834 1.00 85.69 96 TYR A N 1
ATOM 782 C CA . TYR A 1 96 ? -5.274 3.413 10.067 1.00 85.69 96 TYR A CA 1
ATOM 783 C C . TYR A 1 96 ? -5.690 4.196 11.307 1.00 85.69 96 TYR A C 1
ATOM 785 O O . TYR A 1 96 ? -6.138 3.599 12.285 1.00 85.69 96 TYR A O 1
ATOM 793 N N . ASN A 1 97 ? -5.590 5.524 11.265 1.00 84.62 97 ASN A N 1
ATOM 794 C CA . ASN A 1 97 ? -5.981 6.371 12.386 1.00 84.62 97 ASN A CA 1
ATOM 795 C C . ASN A 1 97 ? -7.487 6.262 12.674 1.00 84.62 97 ASN A C 1
ATOM 797 O O . ASN A 1 97 ? -7.884 6.132 13.831 1.00 84.62 97 ASN A O 1
ATOM 801 N N . ASP A 1 98 ? -8.322 6.238 11.631 1.00 82.69 98 ASP A N 1
ATOM 802 C CA . ASP A 1 98 ? -9.767 6.026 11.766 1.00 82.69 98 ASP A CA 1
ATOM 803 C C . ASP A 1 98 ? -10.086 4.620 12.314 1.00 82.69 98 ASP A C 1
ATOM 805 O O . ASP A 1 98 ? -10.941 4.473 13.189 1.00 82.69 98 ASP A O 1
ATOM 809 N N . CYS A 1 99 ? -9.361 3.587 11.870 1.00 81.81 99 CYS A N 1
ATOM 810 C CA . CYS A 1 99 ? -9.498 2.219 12.382 1.00 81.81 99 CYS A CA 1
ATOM 811 C C . CYS A 1 99 ? -9.052 2.077 13.846 1.00 81.81 99 CYS A C 1
ATOM 813 O O . CYS A 1 99 ? -9.642 1.299 14.602 1.00 81.81 99 CYS A O 1
ATOM 815 N N . ARG A 1 100 ? -8.008 2.803 14.254 1.00 82.88 100 ARG A N 1
ATOM 816 C CA . ARG A 1 100 ? -7.527 2.828 15.638 1.00 82.88 100 ARG A CA 1
ATOM 817 C C . ARG A 1 100 ? -8.553 3.495 16.550 1.00 82.88 100 ARG A C 1
ATOM 819 O O . ARG A 1 100 ? -8.946 2.886 17.536 1.00 82.88 100 ARG A O 1
ATOM 826 N N . LYS A 1 101 ? -9.068 4.669 16.164 1.00 80.38 101 LYS A N 1
ATOM 827 C CA . LYS A 1 101 ? -10.122 5.378 16.912 1.00 80.3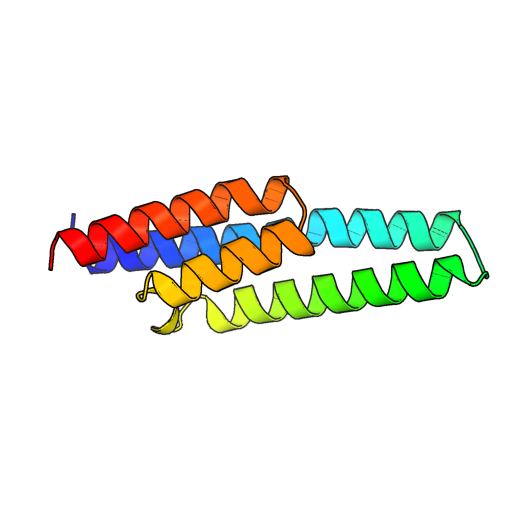8 101 LYS A CA 1
ATOM 828 C C . LYS A 1 101 ? -11.380 4.526 17.100 1.00 80.38 101 LYS A C 1
ATOM 830 O O . LYS A 1 101 ? -11.923 4.484 18.194 1.00 80.38 101 LYS A O 1
ATOM 835 N N . LEU A 1 102 ? -11.803 3.790 16.069 1.00 78.00 102 LEU A N 1
ATOM 836 C CA . LEU A 1 102 ? -12.960 2.891 16.157 1.00 78.00 102 LEU A CA 1
ATOM 837 C C . LEU A 1 102 ? -12.760 1.713 17.133 1.00 78.00 102 LEU A C 1
ATOM 839 O O . LEU A 1 102 ? -13.746 1.191 17.652 1.00 78.00 102 LEU A O 1
ATOM 843 N N . ASN A 1 103 ? -11.520 1.267 17.358 1.00 76.44 103 ASN A N 1
ATOM 844 C CA . ASN A 1 103 ? -11.229 0.209 18.330 1.00 76.44 103 ASN A CA 1
ATOM 845 C C . ASN A 1 103 ? -10.922 0.741 19.736 1.00 76.44 103 ASN A C 1
ATOM 847 O O . ASN A 1 103 ? -11.180 0.007 20.678 1.00 76.44 103 ASN A O 1
ATOM 851 N N . ASP A 1 104 ? -10.428 1.974 19.885 1.00 73.88 104 ASP A N 1
AT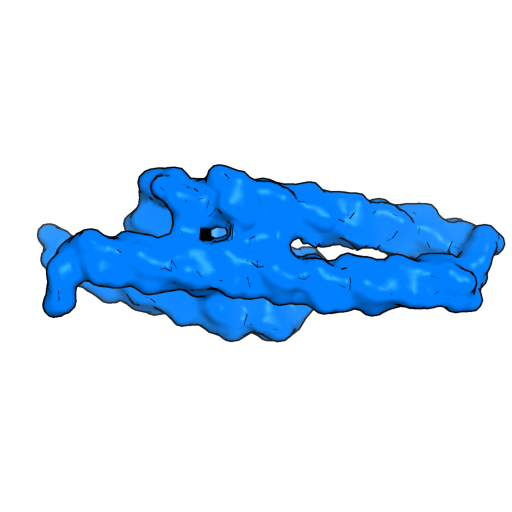OM 852 C CA . ASP A 1 104 ? -10.278 2.628 21.199 1.00 73.88 104 ASP A CA 1
ATOM 853 C C . ASP A 1 104 ? -11.643 3.013 21.812 1.00 73.88 104 ASP A C 1
ATOM 855 O O . ASP A 1 104 ? -11.777 3.068 23.029 1.00 73.88 104 ASP A O 1
ATOM 859 N N . GLU A 1 105 ? -12.676 3.253 20.992 1.00 62.28 105 GLU A N 1
ATOM 860 C CA . GLU A 1 105 ? -14.059 3.502 21.448 1.00 62.28 105 GLU A CA 1
ATOM 861 C C . GLU A 1 105 ? -14.868 2.213 21.743 1.00 62.28 105 GLU A C 1
ATOM 863 O O . GLU A 1 105 ? -16.083 2.283 21.957 1.00 62.28 105 GLU A O 1
ATOM 868 N N . ARG A 1 106 ? -14.242 1.029 21.706 1.00 53.66 106 ARG A N 1
ATOM 869 C CA . ARG A 1 106 ? -14.886 -0.276 21.941 1.00 53.66 106 ARG A CA 1
ATOM 870 C C . ARG A 1 106 ? -14.528 -0.847 23.305 1.00 53.66 106 ARG A C 1
ATOM 872 O O . ARG A 1 106 ? -15.454 -1.448 23.893 1.00 53.66 106 ARG A O 1
#

Sequence (106 aa):
MGRQDYRKKITFWLRFSGWLCLLPASIWLRLYQLIGQGALAYTILGELIFTLLFAAYILTTAESERWLKPTNLFILLVITILFGSFIILIPLCFAYNDCRKLNDER

pLDDT: mean 81.69, std 7.31, range [53.66, 90.62]

Radius of gyration: 15.63 Å; chains: 1; bounding box: 39×17×46 Å

Foldseek 3Di:
DDLVVLLVLLLVLLLVLLVVLVVVLVVLVVVLVVVPDDPVNVVSVVLSVVSNVLSVVSNVCSNPPQLLDLVSLVVNLVVCVVNNDPVSNVSSVVSNVSSVVSVVVD

Secondary structure (DSSP, 8-state):
--HHHHHHHHHHHHHHHHHHTHHHHHHHHHHHHHH-SSHHHHHHHHHHHHHHHHHHHHHHHTTSGGGGSHHHHHHHHHHHHHHS-HHHHHHHHHHHHHHHHHHHT-